Protein AF-A0A7X8TFF4-F1 (afdb_monomer_lite)

Structure (mmCIF, N/CA/C/O backbone):
data_AF-A0A7X8TFF4-F1
#
_entry.id   AF-A0A7X8TFF4-F1
#
loop_
_atom_site.group_PDB
_atom_site.id
_atom_site.type_symbol
_atom_site.label_atom_id
_atom_site.label_alt_id
_atom_site.label_comp_id
_atom_site.label_asym_id
_atom_site.label_entity_id
_atom_site.label_seq_id
_atom_site.pdbx_PDB_ins_code
_atom_site.Cartn_x
_atom_site.Cartn_y
_atom_site.Cartn_z
_atom_site.occupancy
_atom_site.B_iso_or_equiv
_atom_site.auth_seq_id
_atom_site.auth_comp_id
_atom_site.auth_asym_id
_atom_site.auth_atom_id
_atom_site.pdbx_PDB_model_num
ATOM 1 N N . MET A 1 1 ? 11.316 22.628 -11.981 1.00 32.31 1 MET A N 1
ATOM 2 C CA . MET A 1 1 ? 9.995 22.254 -11.432 1.00 32.31 1 MET A CA 1
ATOM 3 C C . MET A 1 1 ? 9.449 21.123 -12.283 1.00 32.31 1 MET A C 1
ATOM 5 O O . MET A 1 1 ? 8.833 21.383 -13.307 1.00 32.31 1 MET A O 1
ATOM 9 N N . LEU A 1 2 ? 9.781 19.875 -11.953 1.00 32.09 2 LEU A N 1
ATOM 10 C CA . LEU A 1 2 ? 9.271 18.732 -12.709 1.00 32.09 2 LEU A CA 1
ATOM 11 C C . LEU A 1 2 ? 7.840 18.475 -12.240 1.00 32.09 2 LEU A C 1
ATOM 13 O O . LEU A 1 2 ? 7.623 17.940 -11.155 1.00 32.09 2 LEU A O 1
ATOM 17 N N . GLY A 1 3 ? 6.881 18.949 -13.036 1.00 29.91 3 GLY A N 1
ATOM 18 C CA . GLY A 1 3 ? 5.476 18.609 -12.884 1.00 29.91 3 GLY A CA 1
ATOM 19 C C . GLY A 1 3 ? 5.335 17.096 -12.960 1.00 29.91 3 GLY A C 1
ATOM 20 O O . GLY A 1 3 ? 5.669 16.485 -13.974 1.00 29.91 3 GLY A O 1
ATOM 21 N N . ILE A 1 4 ? 4.887 16.502 -11.858 1.00 39.16 4 ILE A N 1
ATOM 22 C CA . ILE A 1 4 ? 4.467 15.106 -11.787 1.00 39.16 4 ILE A CA 1
ATOM 23 C C . ILE A 1 4 ? 3.390 14.943 -12.869 1.00 39.16 4 ILE A C 1
ATOM 25 O O . ILE A 1 4 ? 2.362 15.620 -12.776 1.00 39.16 4 ILE A O 1
ATOM 29 N N . PRO A 1 5 ? 3.612 14.147 -13.932 1.00 41.09 5 PRO A N 1
ATOM 30 C CA . PRO A 1 5 ? 2.620 14.023 -14.983 1.00 41.09 5 PRO A CA 1
ATOM 31 C C . PRO A 1 5 ? 1.346 13.433 -14.384 1.00 41.09 5 PRO A C 1
ATOM 33 O O . PRO A 1 5 ? 1.398 12.496 -13.582 1.00 41.09 5 PRO A O 1
ATOM 36 N N . ALA A 1 6 ? 0.215 14.029 -14.764 1.00 42.50 6 ALA A N 1
ATOM 37 C CA . ALA A 1 6 ? -1.122 13.568 -14.436 1.00 42.50 6 ALA A CA 1
ATOM 38 C C . ALA A 1 6 ? -1.198 12.039 -14.563 1.00 42.50 6 ALA A C 1
ATOM 40 O O . ALA A 1 6 ? -0.840 11.503 -15.609 1.00 42.50 6 ALA A O 1
ATOM 41 N N . ARG A 1 7 ? -1.593 11.386 -13.457 1.00 50.75 7 ARG A N 1
ATOM 42 C CA . ARG A 1 7 ? -1.899 9.953 -13.301 1.00 50.75 7 ARG A CA 1
ATOM 43 C C . ARG A 1 7 ? -1.229 9.064 -14.347 1.00 50.75 7 ARG A C 1
ATOM 45 O O . ARG A 1 7 ? -1.803 8.743 -15.381 1.00 50.75 7 ARG A O 1
ATOM 52 N N . ILE A 1 8 ? -0.012 8.626 -14.043 1.00 51.06 8 ILE A N 1
ATOM 53 C CA . ILE A 1 8 ? 0.581 7.494 -14.747 1.00 51.06 8 ILE A CA 1
ATOM 54 C C . ILE A 1 8 ? -0.298 6.276 -14.449 1.00 51.06 8 ILE A C 1
ATOM 56 O O . ILE A 1 8 ? -0.209 5.681 -13.375 1.00 51.06 8 ILE A O 1
ATOM 60 N N . ASP A 1 9 ? -1.148 5.908 -15.402 1.00 56.03 9 ASP A N 1
ATOM 61 C CA . ASP A 1 9 ? -1.866 4.647 -15.351 1.00 56.03 9 ASP A CA 1
ATOM 62 C C . ASP A 1 9 ? -0.837 3.514 -15.315 1.00 56.03 9 ASP A C 1
ATOM 64 O O . ASP A 1 9 ? 0.019 3.388 -16.193 1.00 56.03 9 ASP A O 1
ATOM 68 N N . CYS A 1 10 ? -0.899 2.657 -14.292 1.00 55.53 10 CYS A N 1
ATOM 69 C CA . CYS A 1 10 ? 0.055 1.553 -14.140 1.00 55.53 10 CYS A CA 1
ATOM 70 C C . CYS A 1 10 ? -0.035 0.506 -15.273 1.00 55.53 10 CYS A C 1
ATOM 72 O O . CYS A 1 10 ? 0.746 -0.446 -15.291 1.00 55.53 10 CYS A O 1
ATOM 74 N N . TRP A 1 11 ? -1.003 0.660 -16.184 1.00 54.81 11 TRP A N 1
ATOM 75 C CA . TRP A 1 11 ? -1.343 -0.272 -17.256 1.00 54.81 11 TRP A CA 1
ATOM 76 C C . TRP A 1 11 ? -0.548 -0.058 -18.549 1.00 54.81 11 TRP A C 1
ATOM 78 O O . TRP A 1 11 ? -0.284 -1.040 -19.241 1.00 54.81 11 TRP A O 1
ATOM 88 N N . ASP A 1 12 ? -0.086 1.166 -18.823 1.00 62.78 12 ASP A N 1
ATOM 89 C CA . ASP A 1 12 ? 0.629 1.529 -20.061 1.00 62.78 12 ASP A CA 1
ATOM 90 C C . ASP A 1 12 ? 2.062 2.020 -19.794 1.00 62.78 12 ASP A C 1
ATOM 92 O O . ASP A 1 12 ? 2.654 2.782 -20.558 1.00 62.78 12 ASP A O 1
ATOM 96 N N . LEU A 1 13 ? 2.651 1.574 -18.683 1.00 68.94 13 LEU A N 1
ATOM 97 C CA . LEU A 1 13 ? 4.046 1.854 -18.381 1.00 68.94 13 LEU A CA 1
ATOM 98 C C . LEU A 1 13 ? 4.987 1.009 -19.242 1.00 68.94 13 LEU A C 1
ATOM 100 O O . LEU A 1 13 ? 4.938 -0.227 -19.234 1.00 68.94 13 LEU A O 1
ATOM 104 N N . ASP A 1 14 ? 5.886 1.699 -19.939 1.00 79.56 14 ASP A N 1
ATOM 105 C CA . ASP A 1 14 ? 7.002 1.066 -20.626 1.00 79.56 14 ASP A CA 1
ATOM 106 C C . ASP A 1 14 ? 7.934 0.369 -19.609 1.00 79.56 14 ASP A C 1
ATOM 108 O O . ASP A 1 14 ? 8.232 0.957 -18.560 1.00 79.56 14 ASP A O 1
ATOM 112 N N . PRO A 1 15 ? 8.391 -0.874 -19.864 1.00 84.25 15 PRO A N 1
ATOM 113 C CA . PRO A 1 15 ? 9.314 -1.576 -18.978 1.00 84.25 15 PRO A CA 1
ATOM 114 C C . PRO A 1 15 ? 10.552 -0.761 -18.608 1.00 84.25 15 PRO A C 1
ATOM 116 O O . PRO A 1 15 ? 10.945 -0.769 -17.442 1.00 84.25 15 PRO A O 1
ATOM 119 N N . GLU A 1 16 ? 11.151 -0.041 -19.558 1.00 86.56 16 GLU A N 1
ATOM 120 C CA . GLU A 1 16 ? 12.348 0.769 -19.316 1.00 86.56 16 GLU A CA 1
ATOM 121 C C . GLU A 1 16 ? 12.052 1.878 -18.308 1.00 86.56 16 GLU A C 1
ATOM 123 O O . GLU A 1 16 ? 12.808 2.087 -17.356 1.00 86.56 16 GLU A O 1
ATOM 128 N N . LYS A 1 17 ? 10.875 2.499 -18.439 1.00 86.06 17 LYS A N 1
ATOM 129 C CA . LYS A 1 17 ? 10.387 3.502 -17.494 1.00 86.06 17 LYS A CA 1
ATOM 130 C C . LYS A 1 17 ? 10.163 2.913 -16.103 1.00 86.06 17 LYS A C 1
ATOM 132 O O . LYS A 1 17 ? 10.478 3.566 -15.117 1.00 86.06 17 LYS A O 1
ATOM 137 N N . VAL A 1 18 ? 9.659 1.682 -15.981 1.00 87.44 18 VAL A N 1
ATOM 138 C CA . VAL A 1 18 ? 9.514 1.025 -14.665 1.00 87.44 18 VAL A CA 1
ATOM 139 C C . VAL A 1 18 ? 10.879 0.792 -14.017 1.00 87.44 18 VAL A C 1
ATOM 141 O O . VAL A 1 18 ? 11.042 0.994 -12.811 1.00 87.44 18 VAL A O 1
ATOM 144 N N . TRP A 1 19 ? 11.874 0.385 -14.805 1.00 88.75 19 TRP A N 1
ATOM 145 C CA . TRP A 1 19 ? 13.221 0.147 -14.297 1.00 88.75 19 TRP A CA 1
ATOM 146 C C . TRP A 1 19 ? 13.935 1.434 -13.879 1.00 88.75 19 TRP A C 1
ATOM 148 O O . TRP A 1 19 ? 14.671 1.392 -12.887 1.00 88.75 19 TRP A O 1
ATOM 158 N N . SER A 1 20 ? 13.656 2.563 -14.538 1.00 89.88 20 SER A N 1
ATOM 159 C CA . SER A 1 20 ? 14.236 3.870 -14.208 1.00 89.88 20 SER A CA 1
ATOM 160 C C . SER A 1 20 ? 13.664 4.524 -12.943 1.00 89.88 20 SER A C 1
ATOM 162 O O . SER A 1 20 ? 14.280 5.445 -12.416 1.00 89.88 20 SER A O 1
ATOM 164 N N . LEU A 1 21 ? 12.506 4.081 -12.437 1.00 88.69 21 LEU A N 1
ATOM 165 C CA . LEU A 1 21 ? 11.908 4.632 -11.209 1.00 88.69 21 LEU A CA 1
ATOM 166 C C . LEU A 1 21 ? 12.753 4.325 -9.968 1.00 88.69 21 LEU A C 1
ATOM 168 O O . LEU A 1 21 ? 13.472 3.328 -9.922 1.00 88.69 21 LEU A O 1
ATOM 172 N N . THR A 1 22 ? 12.626 5.115 -8.906 1.00 93.19 22 THR A N 1
ATOM 173 C CA . THR A 1 22 ? 13.095 4.680 -7.581 1.00 93.19 22 THR A CA 1
ATOM 174 C C . THR A 1 22 ? 12.097 3.694 -6.955 1.00 93.19 22 THR A C 1
ATOM 176 O O . THR A 1 22 ? 10.968 3.547 -7.424 1.00 93.19 22 THR A O 1
ATOM 179 N N . GLU A 1 23 ? 12.480 2.976 -5.892 1.00 89.75 23 GLU A N 1
ATOM 180 C CA . GLU A 1 23 ? 11.528 2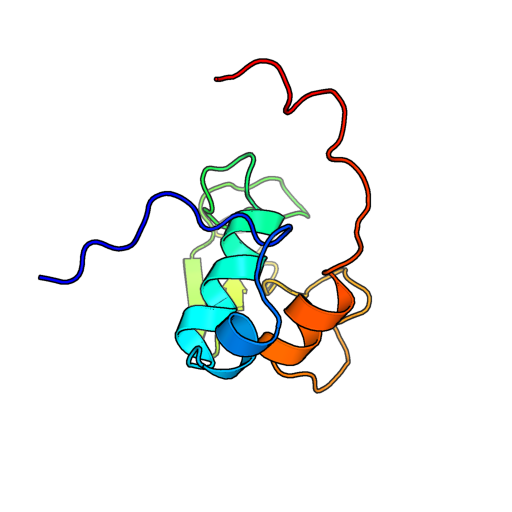.107 -5.172 1.00 89.75 23 GLU A CA 1
ATOM 181 C C . GLU A 1 23 ? 10.436 2.893 -4.425 1.00 89.75 23 GLU A C 1
ATOM 183 O O . GLU A 1 23 ? 9.410 2.304 -4.079 1.00 89.75 23 GLU A O 1
ATOM 188 N N . ASP A 1 24 ? 10.647 4.179 -4.130 1.00 88.56 24 ASP A N 1
ATOM 189 C CA . ASP A 1 24 ? 9.624 5.064 -3.558 1.00 88.56 24 ASP A CA 1
ATOM 190 C C . ASP A 1 24 ? 8.647 5.541 -4.635 1.00 88.56 24 ASP A C 1
ATOM 192 O O . ASP A 1 24 ? 7.438 5.426 -4.444 1.00 88.56 24 ASP A O 1
ATOM 196 N N . ASP A 1 25 ? 9.137 5.941 -5.810 1.00 89.06 25 ASP A N 1
ATOM 197 C CA . ASP A 1 25 ? 8.255 6.312 -6.926 1.00 89.06 25 ASP A CA 1
ATOM 198 C C . ASP A 1 25 ? 7.434 5.107 -7.405 1.00 89.06 25 ASP A C 1
ATOM 200 O O . ASP A 1 25 ? 6.226 5.192 -7.628 1.00 89.06 25 ASP A O 1
ATOM 204 N N . ALA A 1 26 ? 8.073 3.935 -7.492 1.00 90.38 26 ALA A N 1
ATOM 205 C CA . ALA A 1 26 ? 7.403 2.688 -7.843 1.00 90.38 26 ALA A CA 1
ATOM 206 C C . ALA A 1 26 ? 6.366 2.256 -6.793 1.00 90.38 26 ALA A C 1
ATOM 208 O O . ALA A 1 26 ? 5.452 1.504 -7.120 1.00 90.38 26 ALA A O 1
ATOM 209 N N . TYR A 1 27 ? 6.477 2.703 -5.539 1.00 90.69 27 TYR A N 1
ATOM 210 C CA . TYR A 1 27 ? 5.483 2.397 -4.512 1.00 90.69 27 TYR A CA 1
ATOM 211 C C . TYR A 1 27 ? 4.160 3.138 -4.741 1.00 90.69 27 TYR A C 1
ATOM 213 O O . TYR A 1 27 ? 3.106 2.563 -4.471 1.00 90.69 27 TYR A O 1
ATOM 221 N N . GLY A 1 28 ? 4.197 4.367 -5.266 1.00 88.62 28 GLY A N 1
ATOM 222 C CA . GLY A 1 28 ? 2.989 5.158 -5.529 1.00 88.62 28 GLY A CA 1
ATOM 223 C C . GLY A 1 28 ? 2.048 4.499 -6.540 1.00 88.62 28 GLY A C 1
ATOM 224 O O . GLY A 1 28 ? 0.838 4.483 -6.351 1.00 88.62 28 GLY A O 1
ATOM 225 N N . LEU A 1 29 ? 2.596 3.831 -7.556 1.00 87.12 29 LEU A N 1
ATOM 226 C CA . LEU A 1 29 ? 1.796 3.265 -8.646 1.00 87.12 29 LEU A CA 1
ATOM 227 C C . LEU A 1 29 ? 0.818 2.159 -8.182 1.00 87.12 29 LEU A C 1
ATOM 229 O O . LEU A 1 29 ? -0.375 2.252 -8.481 1.00 87.12 29 LEU A O 1
ATOM 233 N N . PRO A 1 30 ? 1.235 1.127 -7.414 1.00 87.62 30 PRO A N 1
ATOM 234 C CA . PRO A 1 30 ? 0.292 0.179 -6.826 1.00 87.62 30 PRO A CA 1
ATOM 235 C C . PRO A 1 30 ? -0.682 0.800 -5.817 1.00 87.62 30 PRO A C 1
ATOM 237 O O . PRO A 1 30 ? -1.764 0.244 -5.635 1.00 87.62 30 PRO A O 1
ATOM 240 N N . VAL A 1 31 ? -0.313 1.894 -5.136 1.00 88.56 31 VAL A N 1
ATOM 241 C CA . VAL A 1 31 ? -1.188 2.610 -4.184 1.00 88.56 31 VAL A CA 1
ATOM 242 C C . VAL A 1 31 ? -2.340 3.251 -4.948 1.00 88.56 31 VAL A C 1
ATOM 244 O O . VAL A 1 31 ? -3.503 2.954 -4.665 1.00 88.56 31 VAL A O 1
ATOM 247 N N . ASP A 1 32 ? -2.008 4.033 -5.971 1.00 85.19 32 ASP A N 1
ATOM 248 C CA . ASP A 1 32 ? -2.973 4.714 -6.828 1.00 85.19 32 ASP A CA 1
ATOM 249 C C . ASP A 1 32 ? -3.9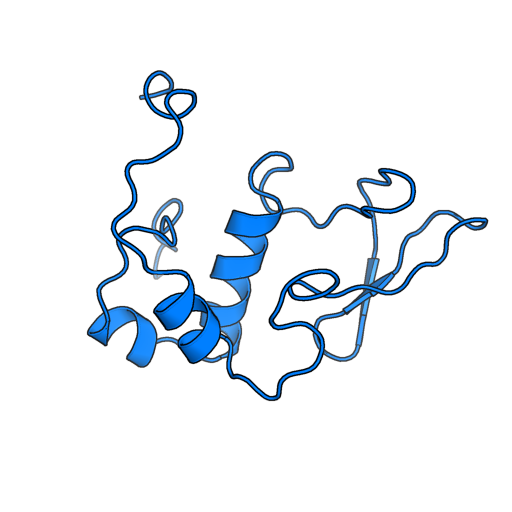02 3.724 -7.520 1.00 85.19 32 ASP A C 1
ATOM 251 O O . ASP A 1 32 ? -5.113 3.929 -7.559 1.00 85.19 32 ASP A O 1
ATOM 255 N N . PHE A 1 33 ? -3.356 2.607 -8.006 1.00 83.81 33 PHE A N 1
ATOM 256 C CA . PHE A 1 33 ? -4.152 1.556 -8.628 1.00 83.81 33 PHE A CA 1
ATOM 257 C C . PHE A 1 33 ? -5.098 0.877 -7.631 1.00 83.81 33 PHE A C 1
ATOM 259 O O . PHE A 1 33 ? -6.287 0.704 -7.897 1.00 83.81 33 PHE A O 1
ATOM 266 N N . ARG A 1 34 ? -4.581 0.477 -6.466 1.00 86.38 34 ARG A N 1
ATOM 267 C CA . ARG A 1 34 ? -5.348 -0.284 -5.474 1.00 86.38 34 ARG A CA 1
ATOM 268 C C . ARG A 1 34 ? -6.505 0.513 -4.886 1.00 86.38 34 ARG A C 1
ATOM 270 O O . ARG A 1 34 ? -7.508 -0.091 -4.506 1.00 86.38 34 ARG A O 1
ATOM 277 N N . TRP A 1 35 ? -6.337 1.824 -4.762 1.00 87.56 35 TRP A N 1
ATOM 278 C CA . TRP A 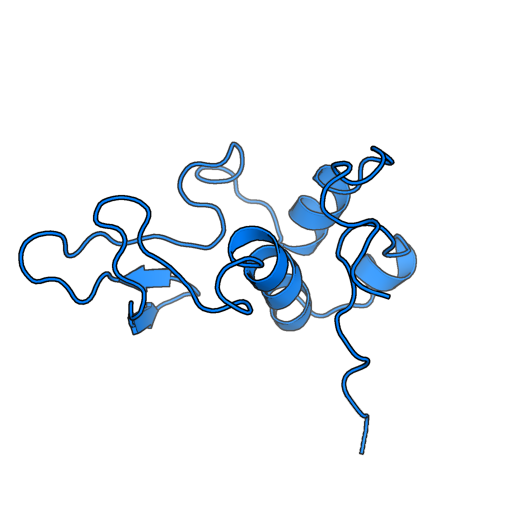1 35 ? -7.320 2.727 -4.177 1.00 87.56 35 TRP A CA 1
ATOM 279 C C . TRP A 1 35 ? -7.769 3.798 -5.172 1.00 87.56 35 TRP A C 1
ATOM 281 O O . TRP A 1 35 ? -8.061 4.926 -4.778 1.00 87.56 35 TRP A O 1
ATOM 291 N N . ALA A 1 36 ? -7.851 3.440 -6.456 1.00 84.25 36 ALA A N 1
ATOM 292 C CA . ALA A 1 36 ? -8.266 4.351 -7.520 1.00 84.25 36 ALA A CA 1
ATOM 293 C C . ALA A 1 36 ? -9.628 5.000 -7.222 1.00 84.25 36 ALA A C 1
ATOM 295 O O . ALA A 1 36 ? -9.756 6.219 -7.345 1.00 84.25 36 ALA A O 1
ATOM 296 N N . ASP A 1 37 ? -10.587 4.206 -6.728 1.00 82.12 37 ASP A N 1
ATOM 297 C CA . ASP A 1 37 ? -11.929 4.662 -6.333 1.00 82.12 37 ASP A CA 1
ATOM 298 C C . ASP A 1 37 ? -11.912 5.656 -5.158 1.00 82.12 37 ASP A C 1
ATOM 300 O O . ASP A 1 37 ? -12.828 6.455 -5.007 1.00 82.12 37 ASP A O 1
ATOM 304 N N . ASN A 1 38 ? -10.853 5.648 -4.340 1.00 86.69 38 ASN A N 1
ATOM 305 C CA . ASN A 1 38 ? -10.668 6.564 -3.212 1.00 86.69 38 ASN A CA 1
ATOM 306 C C . ASN A 1 38 ? -9.579 7.613 -3.500 1.00 86.69 38 ASN A C 1
ATOM 308 O O . ASN A 1 38 ? -8.864 8.050 -2.600 1.00 86.69 38 ASN A O 1
ATOM 312 N N . SER A 1 39 ? -9.401 8.000 -4.767 1.00 84.12 39 SER A N 1
ATOM 313 C CA . SER A 1 39 ? -8.397 8.994 -5.185 1.00 84.12 39 SER A CA 1
ATOM 314 C C . SER A 1 39 ? -6.960 8.667 -4.738 1.00 84.12 39 SER A C 1
ATOM 316 O O . SER A 1 39 ? -6.203 9.568 -4.390 1.00 84.12 39 SER A O 1
ATOM 318 N N . GLY A 1 40 ? -6.593 7.383 -4.701 1.00 83.19 40 GLY A N 1
ATOM 319 C CA . GLY A 1 40 ? -5.276 6.920 -4.244 1.00 83.19 40 GLY A CA 1
ATOM 320 C C . GLY A 1 40 ? -5.099 6.927 -2.721 1.00 83.19 40 GLY A C 1
ATOM 321 O O . GLY A 1 40 ? -4.043 6.546 -2.216 1.00 83.19 40 GLY A O 1
ATOM 322 N N . LYS A 1 41 ? -6.127 7.312 -1.954 1.00 89.50 41 LYS A N 1
ATOM 323 C CA . LYS A 1 41 ? -6.069 7.309 -0.491 1.00 89.50 41 LYS A CA 1
ATOM 324 C C . LYS A 1 41 ? -6.312 5.899 0.057 1.00 89.50 41 LYS A C 1
ATOM 326 O O . LYS A 1 41 ? -7.286 5.247 -0.332 1.00 89.50 41 LYS A O 1
ATOM 331 N N . PRO A 1 42 ? -5.474 5.414 0.986 1.00 91.38 42 PRO A N 1
ATOM 332 C CA . PRO A 1 42 ? -5.620 4.083 1.556 1.00 91.38 42 PRO A CA 1
ATOM 333 C C . PRO A 1 42 ? -6.983 3.903 2.230 1.00 91.38 42 PRO A C 1
ATOM 335 O O . PRO A 1 42 ? -7.446 4.773 2.949 1.00 91.38 42 PRO A O 1
ATOM 338 N N . CYS A 1 43 ? -7.612 2.748 2.021 1.00 92.88 43 CYS A N 1
ATOM 339 C CA . CYS A 1 43 ? -8.861 2.354 2.678 1.00 92.88 43 CYS A CA 1
ATOM 340 C C . CYS A 1 43 ? -8.728 0.950 3.289 1.00 92.88 43 CYS A C 1
ATOM 342 O O . CYS A 1 43 ? -8.128 0.042 2.688 1.00 92.88 43 CYS A O 1
ATOM 344 N N . CYS A 1 44 ? -9.279 0.781 4.494 1.00 93.06 44 CYS A N 1
ATOM 345 C CA . CYS A 1 44 ? -9.310 -0.485 5.215 1.00 93.06 44 CYS A CA 1
ATOM 346 C C . CYS A 1 44 ? -10.326 -1.447 4.587 1.00 93.06 44 CYS A C 1
ATOM 348 O O . CYS A 1 44 ? -11.528 -1.210 4.608 1.00 93.06 44 CYS A O 1
ATOM 350 N N . ARG A 1 45 ? -9.860 -2.609 4.118 1.00 88.94 45 ARG A N 1
ATOM 351 C CA . ARG A 1 45 ? -10.736 -3.642 3.530 1.00 88.94 45 ARG A CA 1
ATOM 352 C C . ARG A 1 45 ? -11.595 -4.409 4.539 1.00 88.94 45 ARG A C 1
ATOM 354 O O . ARG A 1 45 ? -12.458 -5.162 4.112 1.00 88.94 45 ARG A O 1
ATOM 361 N N . ARG A 1 46 ? -11.327 -4.292 5.847 1.00 89.44 46 ARG A N 1
ATOM 362 C CA . ARG A 1 46 ? -12.088 -5.015 6.883 1.00 89.44 46 ARG A CA 1
ATOM 363 C C . ARG A 1 46 ? -13.355 -4.278 7.302 1.00 89.44 46 ARG A C 1
ATOM 365 O O . ARG A 1 46 ? -14.390 -4.913 7.417 1.00 89.44 46 ARG A O 1
ATOM 372 N N . CYS A 1 47 ? -13.259 -2.971 7.535 1.00 92.62 47 CYS A N 1
ATOM 373 C CA . CYS A 1 47 ? -14.373 -2.154 8.028 1.00 92.62 47 CYS A CA 1
ATOM 374 C C . CYS A 1 47 ? -14.798 -1.035 7.065 1.00 92.62 47 CYS A C 1
ATOM 376 O O . CYS A 1 47 ? -15.792 -0.374 7.324 1.00 92.62 47 CYS A O 1
ATOM 378 N N . GLY A 1 48 ? -14.053 -0.781 5.983 1.00 89.06 48 GLY A N 1
ATOM 379 C CA . GLY A 1 48 ? -14.357 0.297 5.035 1.00 89.06 48 GLY A CA 1
ATOM 380 C C . GLY A 1 48 ? -13.866 1.689 5.446 1.00 89.06 48 GLY A C 1
ATOM 381 O O . GLY A 1 48 ? -14.091 2.640 4.708 1.00 89.06 48 GLY A O 1
ATOM 382 N N . CYS A 1 49 ? -13.166 1.825 6.580 1.00 92.44 49 CYS A N 1
ATOM 383 C CA . CYS A 1 49 ? -12.590 3.099 7.022 1.00 92.44 49 CYS A CA 1
ATOM 384 C C . CYS A 1 49 ? -11.702 3.727 5.930 1.00 92.44 49 CYS A C 1
ATOM 386 O O . CYS A 1 49 ? -10.749 3.095 5.454 1.00 92.44 49 CYS A O 1
ATOM 388 N N . LEU A 1 50 ? -12.018 4.974 5.569 1.00 92.94 50 LEU A N 1
ATOM 389 C CA . LEU A 1 50 ? -11.375 5.742 4.496 1.00 92.94 50 LEU A CA 1
ATOM 390 C C . LEU A 1 50 ? -10.178 6.578 4.967 1.00 92.94 50 LEU A C 1
ATOM 392 O O . LEU A 1 50 ? -9.451 7.115 4.134 1.00 92.94 50 LEU A O 1
ATOM 396 N N . GLU A 1 51 ? -9.960 6.666 6.282 1.00 91.12 51 GLU A N 1
ATOM 397 C CA . GLU A 1 51 ? -8.906 7.485 6.893 1.00 91.12 51 GLU A CA 1
ATOM 398 C C . GLU A 1 51 ? -7.941 6.664 7.768 1.00 91.12 51 GLU A C 1
ATOM 400 O O . GLU A 1 51 ? -7.756 6.966 8.946 1.00 91.12 51 GLU A O 1
ATOM 405 N N . PRO A 1 52 ? -7.316 5.592 7.252 1.00 94.44 52 PRO A N 1
ATOM 406 C CA . PRO A 1 52 ? -6.246 4.903 7.960 1.00 94.44 52 PRO A CA 1
ATOM 407 C C . PRO A 1 52 ? -4.983 5.779 7.995 1.00 94.44 52 PRO A C 1
ATOM 409 O O . PRO A 1 52 ? -4.644 6.451 7.020 1.00 94.44 52 PRO A O 1
ATOM 412 N N . TYR A 1 53 ? -4.226 5.716 9.088 1.00 93.25 53 TYR A N 1
ATOM 413 C CA . TYR A 1 53 ? -2.966 6.449 9.220 1.00 93.25 53 TYR A CA 1
ATOM 414 C C . TYR A 1 53 ? -1.765 5.594 8.810 1.00 93.25 53 TYR A C 1
ATOM 416 O O . TYR A 1 53 ? -1.760 4.365 8.944 1.00 93.25 53 TYR A O 1
ATOM 424 N N . SER A 1 54 ? -0.722 6.247 8.298 1.00 93.19 54 SER A N 1
ATOM 425 C CA . SER A 1 54 ? 0.554 5.595 8.015 1.00 93.19 54 SER A CA 1
ATOM 426 C C . SER A 1 54 ? 1.297 5.287 9.316 1.00 93.19 54 SER A C 1
ATOM 428 O O . SER A 1 54 ? 1.260 6.047 10.281 1.00 93.19 54 SER A O 1
ATOM 430 N N . VAL A 1 55 ? 1.967 4.137 9.353 1.00 91.69 55 VAL A N 1
ATOM 431 C CA . VAL A 1 55 ? 2.774 3.712 10.504 1.00 91.69 55 VAL A CA 1
ATOM 432 C C . VAL A 1 55 ? 4.247 3.690 10.095 1.00 91.69 55 VAL A C 1
ATOM 434 O O . VAL A 1 55 ? 4.822 4.719 9.758 1.00 91.69 55 VAL A O 1
ATOM 437 N N . ARG A 1 56 ? 4.894 2.521 10.089 1.00 89.12 56 ARG A N 1
ATOM 438 C CA . ARG A 1 56 ? 6.293 2.353 9.685 1.00 89.12 56 ARG A CA 1
ATOM 439 C C . ARG A 1 56 ? 6.364 1.432 8.475 1.00 89.12 56 ARG A C 1
ATOM 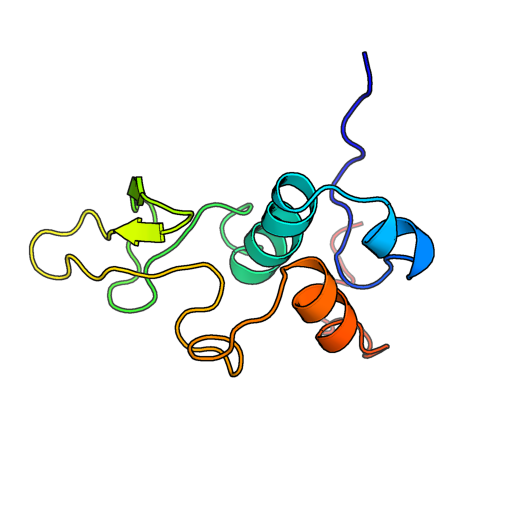441 O O . ARG A 1 56 ? 5.532 0.543 8.316 1.00 89.12 56 ARG A O 1
ATOM 448 N N . ARG A 1 57 ? 7.400 1.613 7.648 1.00 85.75 57 ARG A N 1
ATOM 449 C CA . ARG A 1 57 ? 7.737 0.718 6.524 1.00 85.75 57 ARG A CA 1
ATOM 450 C C . ARG A 1 57 ? 6.589 0.518 5.518 1.00 85.75 57 ARG A C 1
ATOM 452 O O . ARG A 1 57 ? 6.303 -0.615 5.139 1.00 85.75 57 ARG A O 1
ATOM 459 N N . ARG A 1 58 ? 5.945 1.611 5.081 1.00 89.88 58 ARG A N 1
ATOM 460 C CA . ARG A 1 58 ? 4.891 1.587 4.040 1.00 89.88 58 ARG A CA 1
ATOM 461 C C . ARG A 1 58 ? 3.691 0.701 4.423 1.00 89.88 58 ARG A C 1
ATOM 463 O O . ARG A 1 58 ? 3.153 -0.059 3.616 1.00 89.88 58 ARG A O 1
ATOM 470 N N . ARG A 1 59 ? 3.305 0.783 5.699 1.00 92.56 59 ARG A N 1
ATOM 471 C CA . ARG A 1 59 ? 2.111 0.151 6.264 1.00 92.56 59 ARG A CA 1
ATOM 472 C C . ARG A 1 59 ? 1.137 1.205 6.760 1.00 92.56 59 ARG A C 1
ATOM 474 O O . ARG A 1 59 ? 1.543 2.287 7.183 1.00 92.56 59 ARG A O 1
ATOM 481 N N . PHE A 1 60 ? -0.128 0.832 6.741 1.00 94.88 60 PHE A N 1
ATOM 482 C CA . PHE A 1 60 ? -1.261 1.607 7.201 1.00 94.88 60 PHE A CA 1
ATOM 483 C C . PHE A 1 60 ? -1.941 0.862 8.337 1.00 94.88 60 PHE A C 1
ATOM 485 O O . PHE A 1 60 ? -1.987 -0.372 8.341 1.00 94.88 60 PHE A O 1
ATOM 492 N N . ARG A 1 61 ? -2.486 1.609 9.287 1.00 95.62 61 ARG A N 1
ATOM 493 C CA . ARG A 1 61 ? -3.312 1.068 10.356 1.00 95.62 61 ARG A CA 1
ATOM 494 C C . ARG A 1 61 ? -4.667 1.748 10.323 1.00 95.62 61 ARG A C 1
ATOM 496 O O . ARG A 1 61 ? -4.764 2.958 10.155 1.00 95.62 61 ARG A O 1
ATOM 503 N N . CYS A 1 62 ? -5.712 0.940 10.443 1.00 96.00 62 CYS A N 1
ATOM 504 C CA . CYS A 1 62 ? -7.069 1.450 10.528 1.00 96.00 62 CYS A CA 1
ATOM 505 C C . CYS A 1 62 ? -7.245 2.310 11.789 1.00 96.00 62 CYS A C 1
ATOM 507 O O . CYS A 1 62 ? -6.807 1.907 12.869 1.00 96.00 62 CYS A O 1
ATOM 509 N N . SER A 1 63 ? -7.890 3.467 11.631 1.00 94.75 63 SER A N 1
ATOM 510 C CA . SER A 1 63 ? -8.188 4.402 12.722 1.00 94.75 63 SER A CA 1
ATOM 511 C C . SER A 1 63 ? -9.310 3.913 13.637 1.00 94.75 63 SER A C 1
ATOM 513 O O . SER A 1 63 ? -9.332 4.279 14.808 1.00 94.75 63 SER A O 1
ATOM 515 N N . GLU A 1 64 ? -10.176 3.023 13.14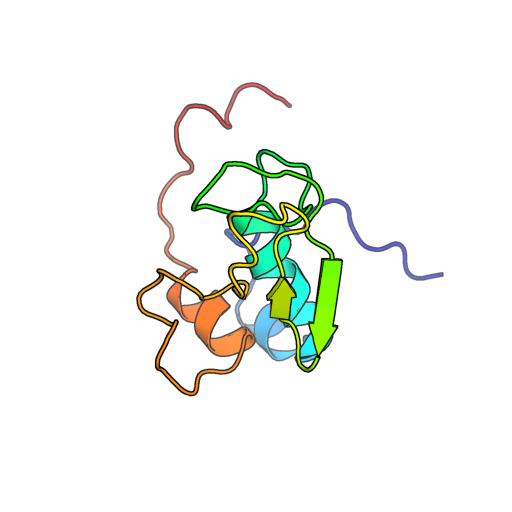4 1.00 94.31 64 GLU A N 1
ATOM 516 C CA . GLU A 1 64 ? -11.282 2.472 13.928 1.00 94.31 64 GLU A CA 1
ATOM 517 C C . GLU A 1 64 ? -10.774 1.653 15.130 1.00 94.31 64 GLU A C 1
ATOM 519 O O . GLU A 1 64 ? -10.030 0.675 14.929 1.00 94.31 64 GLU A O 1
ATOM 524 N N . PRO A 1 65 ? -11.197 1.985 16.370 1.00 92.44 65 PRO A N 1
ATOM 525 C CA . PRO A 1 65 ? -10.735 1.325 17.592 1.00 92.44 65 PRO A CA 1
ATOM 526 C C . PRO A 1 65 ? -11.030 -0.172 17.646 1.00 92.44 65 PRO A C 1
ATOM 528 O O . PRO A 1 65 ? -10.249 -0.908 18.251 1.00 92.44 65 PRO A O 1
ATOM 531 N N . GLU A 1 66 ? -12.123 -0.607 17.019 1.00 94.44 66 GLU A N 1
ATOM 532 C CA . GLU A 1 66 ? -12.554 -2.008 16.970 1.00 94.44 66 GLU A CA 1
ATOM 533 C C . GLU A 1 66 ? -11.813 -2.806 15.889 1.00 94.44 66 GLU A C 1
ATOM 535 O O . GLU A 1 66 ? -11.629 -4.014 16.010 1.00 94.44 66 GLU A O 1
ATOM 540 N N . CYS A 1 67 ? -11.340 -2.137 14.830 1.00 94.94 67 CYS A N 1
ATOM 541 C CA . CYS A 1 67 ? -10.662 -2.806 13.727 1.00 94.94 67 CYS A CA 1
ATOM 542 C C . CYS A 1 67 ? -9.150 -2.891 13.954 1.00 94.94 67 CYS A C 1
ATOM 544 O O . CYS A 1 67 ? -8.580 -3.981 13.877 1.00 94.94 67 CYS A O 1
ATOM 546 N N . ARG A 1 68 ? -8.494 -1.730 14.145 1.00 93.44 68 ARG A N 1
ATOM 547 C CA . ARG A 1 68 ? -7.027 -1.525 14.259 1.00 93.44 68 ARG A CA 1
ATOM 548 C C . ARG A 1 68 ? -6.163 -2.368 13.314 1.00 93.44 68 ARG A C 1
ATOM 550 O O . ARG A 1 68 ? -4.986 -2.614 13.582 1.00 93.44 68 ARG A O 1
ATOM 557 N N . ALA A 1 69 ? -6.733 -2.824 12.203 1.00 93.31 69 ALA A N 1
ATOM 558 C CA . ALA A 1 69 ? -6.071 -3.756 11.317 1.00 93.31 69 ALA A CA 1
ATOM 559 C C . ALA A 1 69 ? -4.902 -3.062 10.626 1.00 93.31 69 ALA A C 1
ATOM 561 O O . ALA A 1 69 ? -5.034 -1.942 10.126 1.00 93.31 69 ALA A O 1
ATOM 562 N N . GLU A 1 70 ? -3.763 -3.745 10.592 1.00 94.06 70 GLU A N 1
ATOM 563 C CA . GLU A 1 70 ? -2.578 -3.286 9.885 1.00 94.06 70 GLU A CA 1
ATOM 564 C C . GLU A 1 70 ? -2.530 -3.918 8.493 1.00 94.06 70 GLU A C 1
ATOM 566 O O . GLU A 1 70 ? -2.710 -5.127 8.331 1.00 94.06 70 GLU A O 1
ATOM 571 N N . PHE A 1 71 ? -2.300 -3.096 7.475 1.00 94.19 71 PHE A N 1
ATOM 572 C CA . PHE A 1 71 ? -2.239 -3.532 6.088 1.00 94.19 71 PHE A CA 1
ATOM 573 C C . PHE A 1 71 ? -1.231 -2.709 5.284 1.00 94.19 71 PHE A C 1
ATOM 575 O O . PHE A 1 71 ? -0.770 -1.650 5.693 1.00 94.19 71 PHE A O 1
ATOM 582 N N . SER A 1 72 ? -0.865 -3.210 4.115 1.00 93.44 72 SER A N 1
ATOM 583 C CA . SER A 1 72 ? -0.006 -2.555 3.135 1.00 93.44 72 SER A CA 1
ATOM 584 C C . SER A 1 72 ? -0.685 -2.560 1.768 1.00 93.44 72 SER A C 1
ATOM 586 O O . SER A 1 72 ? -1.756 -3.149 1.575 1.00 93.44 72 SER A O 1
ATOM 588 N N . VAL A 1 73 ? -0.022 -1.961 0.781 1.00 92.56 73 VAL A N 1
ATOM 589 C CA . VAL A 1 73 ? -0.478 -1.995 -0.613 1.00 92.56 73 VAL A CA 1
ATOM 590 C C . VAL A 1 73 ? -0.567 -3.420 -1.187 1.00 92.56 73 VAL A C 1
ATOM 592 O O . VAL A 1 73 ? -1.329 -3.669 -2.118 1.00 92.56 73 VAL A O 1
ATOM 595 N N . THR A 1 74 ? 0.148 -4.393 -0.611 1.00 93.19 74 THR A N 1
ATOM 596 C CA . THR A 1 74 ? 0.136 -5.802 -1.044 1.00 93.19 74 THR A CA 1
ATOM 597 C C . THR A 1 74 ? -0.688 -6.717 -0.142 1.00 93.19 74 THR A C 1
ATOM 599 O O . THR A 1 74 ? -0.913 -7.868 -0.503 1.00 93.19 74 THR A O 1
ATOM 602 N N . SER A 1 75 ? -1.198 -6.249 1.002 1.00 92.56 75 SER A N 1
ATOM 603 C CA . SER A 1 75 ? -2.007 -7.088 1.898 1.00 92.56 75 SER A CA 1
ATOM 604 C C . SER A 1 75 ? -3.236 -7.655 1.184 1.00 92.56 75 SER A C 1
ATOM 606 O O . SER A 1 75 ? -3.976 -6.915 0.536 1.00 92.56 75 SER A O 1
ATOM 608 N N . GLY A 1 76 ? -3.475 -8.961 1.297 1.00 88.12 76 GLY A N 1
ATOM 609 C CA . GLY A 1 76 ? -4.600 -9.625 0.628 1.00 88.12 76 GLY A CA 1
ATOM 610 C C . GLY A 1 76 ? -4.446 -9.782 -0.891 1.00 88.12 76 GLY A C 1
ATOM 611 O O . GLY A 1 76 ? -5.431 -10.061 -1.565 1.00 88.12 76 GLY A O 1
ATOM 612 N N . THR A 1 77 ? -3.243 -9.591 -1.445 1.00 89.62 77 THR A N 1
ATOM 613 C CA . THR A 1 77 ? -2.908 -9.998 -2.819 1.00 89.62 77 THR A CA 1
ATOM 614 C C . THR A 1 77 ? -1.931 -11.172 -2.798 1.00 89.62 77 THR A C 1
ATOM 616 O O . THR A 1 77 ? -1.331 -11.483 -1.766 1.00 89.62 77 THR A O 1
ATOM 619 N N . VAL A 1 78 ? 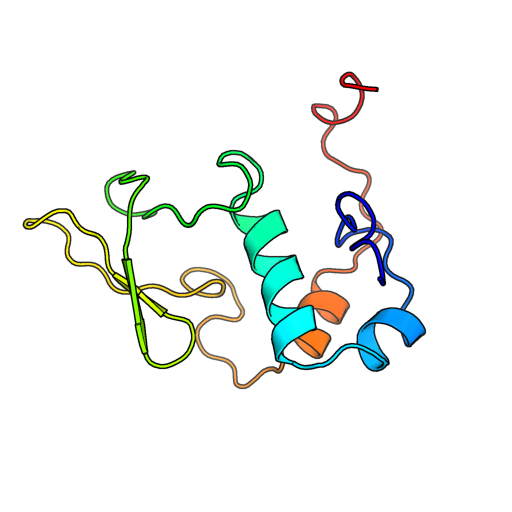-1.704 -11.795 -3.957 1.00 90.38 78 VAL A N 1
ATOM 620 C CA . VAL A 1 78 ? -0.704 -12.868 -4.125 1.00 90.38 78 VAL A CA 1
ATOM 621 C C . VAL A 1 78 ? 0.728 -12.430 -3.771 1.00 90.38 78 VAL A C 1
ATOM 623 O O . VAL A 1 78 ? 1.599 -13.266 -3.541 1.00 90.38 78 VAL A O 1
ATOM 626 N N . PHE A 1 79 ? 0.973 -11.118 -3.681 1.00 90.81 79 PHE A N 1
ATOM 627 C CA . PHE A 1 79 ? 2.269 -10.535 -3.341 1.00 90.81 79 PHE A CA 1
ATOM 628 C C . PHE A 1 79 ? 2.476 -10.330 -1.829 1.00 90.81 79 PHE A C 1
ATOM 630 O O . PHE A 1 79 ? 3.583 -9.994 -1.420 1.00 90.81 79 PHE A O 1
ATOM 637 N N . ALA A 1 80 ? 1.451 -10.532 -0.988 1.00 88.62 80 ALA A N 1
ATOM 638 C CA . ALA A 1 80 ? 1.484 -10.201 0.444 1.00 88.62 80 ALA A CA 1
ATOM 639 C C . ALA A 1 80 ? 2.621 -10.881 1.228 1.00 88.62 80 ALA A C 1
ATOM 641 O O . ALA A 1 80 ? 3.157 -10.291 2.163 1.00 88.62 80 ALA A O 1
ATOM 642 N N . ASN A 1 81 ? 2.987 -12.111 0.852 1.00 86.69 81 ASN A N 1
ATOM 643 C CA . ASN A 1 81 ? 3.979 -12.924 1.562 1.00 86.69 81 ASN A CA 1
ATOM 644 C C . ASN A 1 81 ? 5.195 -13.276 0.689 1.00 86.69 81 ASN A C 1
ATOM 646 O O . ASN A 1 81 ? 5.784 -14.349 0.812 1.00 86.69 81 ASN A O 1
ATOM 650 N N . ARG A 1 82 ? 5.541 -12.404 -0.263 1.00 85.62 82 ARG A N 1
ATOM 651 C CA . ARG A 1 82 ? 6.690 -12.594 -1.156 1.00 85.62 82 ARG A CA 1
ATOM 652 C C . ARG A 1 82 ? 7.628 -11.400 -1.056 1.00 85.62 82 ARG A C 1
ATOM 654 O O . ARG A 1 82 ? 7.189 -10.255 -1.024 1.00 85.62 82 ARG A O 1
ATOM 661 N N . LYS A 1 83 ? 8.935 -11.669 -1.037 1.00 87.56 83 LYS A N 1
ATOM 662 C CA . LYS A 1 83 ? 9.969 -10.630 -1.100 1.00 87.56 83 LYS A CA 1
ATOM 663 C C . LYS A 1 83 ? 10.131 -10.174 -2.552 1.00 87.56 83 LYS A C 1
ATOM 665 O O . LYS A 1 83 ? 10.994 -10.671 -3.270 1.00 87.56 83 LYS A O 1
ATOM 670 N N . LEU A 1 84 ? 9.260 -9.271 -2.992 1.00 90.31 84 LEU A N 1
ATOM 671 C CA . LEU A 1 84 ? 9.322 -8.646 -4.313 1.00 90.31 84 LEU A CA 1
ATOM 672 C C . LEU A 1 84 ? 9.452 -7.134 -4.166 1.00 90.31 84 LEU A C 1
ATOM 674 O O . LEU A 1 84 ? 8.837 -6.539 -3.285 1.00 90.31 84 LEU A O 1
ATOM 678 N N . SER A 1 85 ? 10.252 -6.531 -5.042 1.00 92.88 85 SER A N 1
ATOM 679 C CA . SER A 1 85 ? 10.323 -5.079 -5.171 1.00 92.88 85 SER A CA 1
ATOM 680 C C . SER A 1 85 ? 9.067 -4.532 -5.851 1.00 92.88 85 SER A C 1
ATOM 682 O O . SER A 1 85 ? 8.384 -5.266 -6.577 1.00 92.88 85 SER A O 1
ATOM 684 N N . PHE A 1 86 ? 8.761 -3.247 -5.659 1.00 91.94 86 PHE A N 1
ATOM 685 C CA . PHE A 1 86 ? 7.560 -2.656 -6.259 1.00 91.94 86 PHE A CA 1
ATOM 686 C C . PHE A 1 86 ? 7.646 -2.639 -7.785 1.00 91.94 86 PHE A C 1
ATOM 688 O O . PHE A 1 86 ? 6.664 -2.964 -8.448 1.00 91.94 86 PHE A O 1
ATOM 695 N N . LYS A 1 87 ? 8.845 -2.428 -8.343 1.00 92.00 87 LYS A N 1
ATOM 696 C CA . LYS A 1 87 ? 9.105 -2.576 -9.785 1.00 92.00 87 LYS A CA 1
ATOM 697 C C . LYS A 1 87 ? 8.696 -3.950 -10.313 1.00 92.00 87 LYS A C 1
ATOM 699 O O . LYS A 1 87 ? 7.986 -4.047 -11.308 1.00 92.00 87 LYS A O 1
ATOM 704 N N . LYS A 1 88 ? 9.092 -5.028 -9.624 1.00 91.69 88 LYS A N 1
ATOM 705 C CA . LYS A 1 88 ? 8.730 -6.401 -10.017 1.00 91.69 88 LYS A CA 1
ATOM 706 C C . LYS A 1 88 ? 7.226 -6.634 -9.918 1.00 91.69 88 LYS A C 1
ATOM 708 O O . LYS A 1 88 ? 6.660 -7.273 -10.796 1.00 91.69 88 LYS A O 1
ATOM 713 N N . ILE A 1 89 ? 6.581 -6.104 -8.879 1.00 89.81 89 ILE A N 1
ATOM 714 C CA . ILE A 1 89 ? 5.123 -6.189 -8.727 1.00 89.81 89 ILE A CA 1
ATOM 715 C C . ILE A 1 89 ? 4.424 -5.501 -9.906 1.00 89.81 89 ILE A C 1
ATOM 717 O O . ILE A 1 89 ? 3.562 -6.120 -10.525 1.00 89.81 89 ILE A O 1
ATOM 721 N N . ILE A 1 90 ? 4.834 -4.280 -10.266 1.00 88.81 90 ILE A N 1
ATOM 722 C CA . ILE A 1 90 ? 4.294 -3.549 -11.424 1.00 88.81 90 ILE A CA 1
ATOM 723 C C . ILE A 1 90 ? 4.484 -4.367 -12.702 1.00 88.81 90 ILE A C 1
ATOM 725 O O . ILE A 1 90 ? 3.523 -4.582 -13.433 1.00 88.81 90 ILE A O 1
ATOM 729 N N . MET A 1 91 ? 5.684 -4.902 -12.939 1.00 87.94 91 MET A N 1
ATOM 730 C CA . MET A 1 91 ? 5.977 -5.708 -14.129 1.00 87.94 91 MET A CA 1
ATOM 731 C C . MET A 1 91 ? 5.127 -6.981 -14.236 1.00 87.94 91 MET A C 1
ATOM 733 O O . MET A 1 91 ? 4.807 -7.401 -15.345 1.00 87.94 91 MET A O 1
ATOM 737 N N . VAL A 1 92 ? 4.744 -7.592 -13.109 1.00 86.62 92 VAL A N 1
ATOM 738 C CA . VAL A 1 92 ? 3.842 -8.758 -13.091 1.00 86.62 92 VAL A CA 1
ATOM 739 C C . VAL A 1 92 ? 2.388 -8.345 -13.332 1.00 86.62 92 VAL A C 1
ATOM 741 O O . VAL A 1 92 ? 1.666 -9.041 -14.045 1.00 86.62 92 VAL A O 1
ATOM 744 N N . VAL A 1 93 ? 1.953 -7.225 -12.746 1.00 79.31 93 VAL A N 1
ATOM 745 C CA . VAL A 1 93 ? 0.595 -6.681 -12.928 1.00 79.31 93 VAL A CA 1
ATOM 746 C C . VAL A 1 93 ? 0.400 -6.115 -14.339 1.00 79.31 93 VAL A C 1
ATOM 748 O O . VAL A 1 93 ? -0.725 -6.130 -14.834 1.00 79.31 93 VAL A O 1
ATOM 751 N N . ARG A 1 94 ? 1.484 -5.712 -15.020 1.00 69.50 94 ARG A N 1
ATOM 752 C CA . ARG A 1 94 ? 1.540 -5.272 -16.422 1.00 69.50 94 ARG A CA 1
ATOM 753 C C . ARG A 1 94 ? 1.142 -6.398 -17.383 1.00 69.50 94 ARG A C 1
ATOM 755 O O . ARG A 1 94 ? 1.957 -6.951 -18.121 1.00 69.50 94 ARG A O 1
ATOM 762 N N . LYS A 1 95 ? -0.138 -6.750 -17.399 1.00 55.28 95 LYS A N 1
ATOM 763 C CA . LYS A 1 95 ? -0.759 -7.527 -18.464 1.00 55.28 95 LYS A CA 1
ATOM 764 C C . LYS A 1 95 ? -1.575 -6.586 -19.332 1.00 55.28 95 LYS A C 1
ATOM 766 O O . LYS A 1 95 ? -2.365 -5.790 -18.841 1.00 55.28 95 LYS A O 1
ATOM 771 N N . ARG A 1 96 ? -1.403 -6.741 -20.644 1.00 49.22 96 ARG A N 1
ATOM 772 C CA . ARG A 1 96 ? -2.213 -6.144 -21.710 1.00 49.22 96 ARG A CA 1
ATOM 773 C C . ARG A 1 96 ? -3.636 -6.720 -21.664 1.00 49.22 96 ARG A C 1
ATOM 775 O O . ARG A 1 96 ? -4.036 -7.481 -22.537 1.00 49.22 96 ARG A O 1
ATOM 782 N N . SER A 1 97 ? -4.385 -6.424 -20.609 1.00 48.34 97 SER A N 1
ATOM 783 C CA . SER A 1 97 ? -5.810 -6.720 -20.486 1.00 48.34 97 SER A CA 1
ATOM 784 C C . SER A 1 97 ? -6.566 -5.407 -20.599 1.00 48.34 97 SER A C 1
ATOM 786 O O . SER A 1 97 ? -6.344 -4.504 -19.799 1.00 48.34 97 SER A O 1
ATOM 788 N N . ARG A 1 98 ? -7.432 -5.301 -21.617 1.00 47.81 98 ARG A N 1
ATOM 789 C CA . ARG A 1 98 ? -8.324 -4.152 -21.838 1.00 47.81 98 ARG A CA 1
ATOM 790 C C . ARG A 1 98 ? -8.931 -3.682 -20.503 1.00 47.81 98 ARG A C 1
ATOM 792 O O . ARG A 1 98 ? -9.431 -4.539 -19.771 1.00 47.81 98 ARG A O 1
ATOM 799 N N . PRO A 1 99 ? -8.954 -2.368 -20.213 1.00 49.25 99 PRO A N 1
ATOM 800 C CA . PRO A 1 99 ? -9.560 -1.860 -18.987 1.00 49.25 99 PRO A CA 1
ATOM 801 C C . PRO A 1 99 ? -11.035 -2.300 -18.887 1.00 49.25 99 PRO A C 1
ATOM 803 O O . PRO A 1 99 ? -11.700 -2.447 -19.927 1.00 49.25 99 PRO A O 1
ATOM 806 N N . PRO A 1 100 ? -11.573 -2.511 -17.668 1.00 48.69 100 PRO A N 1
ATOM 807 C CA . PRO A 1 100 ? -12.997 -2.762 -17.461 1.00 48.69 100 PRO A CA 1
ATOM 808 C C . PRO A 1 100 ? -13.831 -1.683 -18.161 1.00 48.69 100 PRO A C 1
ATOM 810 O O . PRO A 1 100 ? -13.479 -0.505 -18.130 1.00 48.69 100 PRO A O 1
ATOM 813 N N . ARG A 1 101 ? -14.948 -2.066 -18.801 1.00 51.31 101 ARG A N 1
ATOM 814 C CA . ARG A 1 101 ? -15.762 -1.157 -19.643 1.00 51.31 101 ARG A CA 1
ATOM 815 C C . ARG A 1 101 ? -16.179 0.150 -18.946 1.00 51.31 101 ARG A C 1
ATOM 817 O O . ARG A 1 101 ? -16.441 1.126 -19.641 1.00 51.31 101 ARG A O 1
ATOM 824 N N . ALA A 1 102 ? -16.204 0.173 -17.614 1.00 48.09 102 ALA A N 1
ATOM 825 C CA . ALA A 1 102 ? -16.535 1.337 -16.796 1.00 48.09 102 ALA A CA 1
ATOM 826 C C . ALA A 1 102 ? -15.556 2.524 -16.939 1.00 48.09 102 ALA A C 1
ATOM 828 O O . ALA A 1 102 ? -15.939 3.648 -16.655 1.00 48.09 102 ALA A O 1
ATOM 829 N N . TRP A 1 103 ? -14.331 2.309 -17.430 1.00 48.16 103 TRP A N 1
ATOM 830 C CA . TRP A 1 103 ? -13.297 3.353 -17.542 1.00 48.16 103 TRP A CA 1
ATOM 831 C C . TRP A 1 103 ? -13.269 4.063 -18.910 1.00 48.16 103 TRP A C 1
ATOM 833 O O . TRP A 1 103 ? -12.332 4.788 -19.222 1.00 48.16 103 TRP A O 1
ATOM 843 N N . ARG A 1 104 ? -14.280 3.846 -19.765 1.00 46.88 104 ARG A N 1
ATOM 844 C CA . ARG A 1 104 ? -14.310 4.348 -21.155 1.00 46.88 104 ARG A CA 1
ATOM 845 C C . ARG A 1 104 ? -15.197 5.589 -21.363 1.00 46.88 104 ARG A C 1
ATOM 847 O O . ARG A 1 104 ? -15.442 5.950 -22.506 1.00 46.88 104 ARG A O 1
ATOM 854 N N . ARG A 1 105 ? -15.740 6.193 -20.298 1.00 38.78 105 ARG A N 1
ATOM 855 C CA . ARG A 1 105 ? -16.737 7.285 -20.385 1.00 38.78 105 ARG A CA 1
ATOM 856 C C . ARG A 1 105 ? -16.400 8.549 -19.581 1.00 38.78 105 ARG A C 1
ATOM 858 O O . ARG A 1 105 ? -17.284 9.371 -19.384 1.00 38.78 105 ARG A O 1
ATOM 865 N N . SER A 1 106 ? -15.152 8.716 -19.151 1.00 40.06 106 SER A N 1
ATOM 866 C CA . SER A 1 106 ? -14.737 9.897 -18.373 1.00 40.06 106 SER A CA 1
ATOM 867 C C . SER A 1 106 ? -13.569 10.663 -19.004 1.00 40.06 106 SER A C 1
ATOM 869 O O . SER A 1 106 ? -12.763 11.246 -18.283 1.00 40.06 106 SER A O 1
ATOM 871 N N . ILE A 1 107 ? -13.483 10.650 -20.337 1.00 40.06 107 ILE A N 1
ATOM 872 C CA . ILE A 1 107 ? -12.713 11.614 -21.133 1.00 40.06 107 ILE A CA 1
ATOM 873 C C . ILE A 1 107 ? -13.647 12.227 -22.169 1.00 40.06 107 ILE A C 1
ATOM 875 O O . ILE A 1 107 ? -14.457 11.449 -22.729 1.00 40.06 107 ILE A O 1
#

Foldseek 3Di:
DPPPPDDPQLQPDDLVNLVPDDLVRLQQNLQCVLVVVLNSQDADPPPGQRDWDDDPDQKTFHPDPVPRDIDHSCPPHPCRPPPDGSSVVSVVVRDPDPPDPVVPPDD

Radius of gyration: 14.93 Å; chains: 1; bounding box: 31×35×39 Å

pLDDT: mean 79.28, std 19.03, range [29.91, 96.0]

Sequence (107 aa):
MLGIPARIDCWDLDPEKVWSLTEDDAYGLPVDFRWADNSGKPCCRRCGCLEPYSVRRRRFRCSEPECRAEFSVTSGTVFANRKLSFKKIIMVVRKRSRPPRAWRRSI

Secondary structure (DSSP, 8-state):
-----S---TTS--HHHHHHS-TTHHHHHHHHHHTGGGTT----TTT--S-PEE-SSSEEE-S-TTT--EEETTTTSTTTTS---HHHHHHHH-------GGGSS--